Protein AF-A0A502IS71-F1 (afdb_monomer)

Structure (mmCIF, N/CA/C/O backbone):
data_AF-A0A502IS71-F1
#
_entry.id   AF-A0A502IS71-F1
#
loop_
_atom_site.group_PDB
_atom_site.id
_atom_site.type_symbol
_atom_site.label_atom_id
_atom_site.label_alt_id
_atom_site.label_comp_id
_atom_site.label_asym_id
_atom_site.label_entity_id
_atom_site.label_seq_id
_atom_site.pdbx_PDB_ins_code
_atom_site.Cartn_x
_atom_site.Cartn_y
_atom_site.Cartn_z
_atom_site.occupancy
_atom_site.B_iso_or_equiv
_atom_site.auth_seq_id
_atom_site.auth_comp_id
_atom_site.auth_asym_id
_atom_site.auth_atom_id
_atom_site.pdbx_PDB_model_num
ATOM 1 N N . MET A 1 1 ? -0.345 10.091 -12.838 1.00 61.00 1 MET A N 1
ATOM 2 C CA . MET A 1 1 ? 0.083 8.797 -13.411 1.00 61.00 1 MET A CA 1
ATOM 3 C C . MET A 1 1 ? 0.433 8.935 -14.898 1.00 61.00 1 MET A C 1
ATOM 5 O O . MET A 1 1 ? -0.329 8.509 -15.755 1.00 61.00 1 MET A O 1
ATOM 9 N N . SER A 1 2 ? 1.569 9.551 -15.230 1.00 75.94 2 SER A N 1
ATOM 10 C CA . SER A 1 2 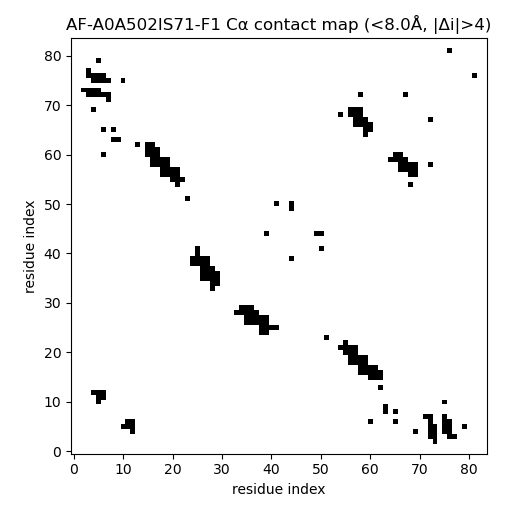? 2.091 9.625 -16.613 1.00 75.94 2 SER A CA 1
ATOM 11 C C . SER A 1 2 ? 3.566 9.213 -16.700 1.00 75.94 2 SER A C 1
ATOM 13 O O . SER A 1 2 ? 4.217 9.428 -17.719 1.00 75.94 2 SER A O 1
ATOM 15 N N . SER A 1 3 ? 4.105 8.651 -15.616 1.00 88.31 3 SER A N 1
ATOM 16 C CA . SER A 1 3 ? 5.524 8.339 -15.468 1.00 88.31 3 SER A CA 1
ATOM 17 C C . SER A 1 3 ? 5.799 6.865 -15.787 1.00 88.31 3 SER A C 1
ATOM 19 O O . SER A 1 3 ? 4.987 6.011 -15.429 1.00 88.31 3 SER A O 1
ATOM 21 N N . PRO A 1 4 ? 6.941 6.528 -16.415 1.00 93.44 4 PRO A N 1
ATOM 22 C CA . PRO A 1 4 ? 7.362 5.141 -16.589 1.00 93.44 4 PRO A CA 1
ATOM 23 C C . PRO A 1 4 ? 7.596 4.443 -15.245 1.00 93.44 4 PRO A C 1
ATOM 25 O O . PRO A 1 4 ? 8.082 5.061 -14.298 1.00 93.44 4 PRO A O 1
ATOM 28 N N . TYR A 1 5 ? 7.326 3.139 -15.186 1.00 95.88 5 TYR A N 1
ATOM 29 C CA . TYR A 1 5 ? 7.576 2.312 -14.003 1.00 95.88 5 TYR A CA 1
ATOM 30 C C . TYR A 1 5 ? 8.665 1.279 -14.252 1.00 95.88 5 TYR A C 1
ATOM 32 O O . TYR A 1 5 ? 8.767 0.698 -15.326 1.00 95.88 5 TYR A O 1
ATOM 40 N N . CYS A 1 6 ? 9.450 0.992 -13.223 1.00 96.69 6 CYS A N 1
ATOM 41 C CA . CYS A 1 6 ? 10.357 -0.142 -13.189 1.00 96.69 6 CYS A CA 1
ATOM 42 C C . CYS A 1 6 ? 10.268 -0.768 -11.804 1.00 96.69 6 CYS A C 1
ATOM 44 O O . CYS A 1 6 ? 10.287 -0.058 -10.802 1.00 96.69 6 CYS A O 1
ATOM 46 N N . CYS A 1 7 ? 10.133 -2.090 -11.726 1.00 97.31 7 CYS A N 1
ATOM 47 C CA . CYS A 1 7 ? 10.008 -2.740 -10.427 1.00 97.31 7 CYS A CA 1
ATOM 48 C C . CYS A 1 7 ? 11.299 -2.573 -9.606 1.00 97.31 7 CYS A C 1
ATOM 50 O O . CYS A 1 7 ? 12.360 -2.969 -10.092 1.00 97.31 7 CYS A O 1
ATOM 52 N N . PRO A 1 8 ? 11.237 -2.084 -8.353 1.00 96.81 8 PRO A N 1
ATOM 53 C CA . PRO A 1 8 ? 12.431 -1.920 -7.523 1.00 96.81 8 PRO A CA 1
ATOM 54 C C . PRO A 1 8 ? 13.081 -3.251 -7.112 1.00 96.81 8 PRO A C 1
ATOM 56 O O . PRO A 1 8 ? 14.260 -3.269 -6.767 1.00 96.81 8 PRO A O 1
ATOM 59 N N . VAL A 1 9 ? 12.336 -4.361 -7.178 1.00 96.50 9 VAL A N 1
ATOM 60 C CA . VAL A 1 9 ? 12.799 -5.698 -6.775 1.00 96.50 9 VAL A CA 1
ATOM 61 C C . VAL A 1 9 ? 13.358 -6.481 -7.961 1.00 96.50 9 VAL A C 1
ATOM 63 O O . VAL A 1 9 ? 14.549 -6.769 -7.998 1.00 96.50 9 VAL A O 1
ATOM 66 N N . CYS A 1 10 ? 12.532 -6.803 -8.964 1.00 96.00 10 CYS A N 1
ATOM 67 C CA . CYS A 1 10 ? 12.997 -7.590 -10.113 1.00 96.00 10 CYS A CA 1
ATOM 68 C C . CYS A 1 10 ? 13.704 -6.754 -11.194 1.00 96.00 10 CYS A C 1
ATOM 70 O O . CYS A 1 10 ? 14.216 -7.324 -12.154 1.00 96.00 10 CYS A O 1
ATOM 72 N N . ARG A 1 11 ? 13.724 -5.417 -11.058 1.00 92.81 11 ARG A N 1
ATOM 73 C CA . ARG A 1 11 ? 14.332 -4.460 -12.006 1.00 92.81 11 ARG A CA 1
ATOM 74 C C . ARG A 1 11 ? 13.834 -4.604 -13.444 1.00 92.81 11 ARG A C 1
ATOM 76 O O . ARG A 1 11 ? 14.565 -4.341 -14.394 1.00 92.81 11 ARG A O 1
ATOM 83 N N . THR A 1 12 ? 12.583 -5.032 -13.614 1.00 87.88 12 THR A N 1
ATOM 84 C CA . THR A 1 12 ? 11.964 -5.168 -14.936 1.00 87.88 12 THR A CA 1
ATOM 85 C C . THR A 1 12 ? 10.837 -4.163 -15.147 1.00 87.88 12 THR A C 1
ATOM 87 O O . THR A 1 12 ? 10.099 -3.814 -14.222 1.00 87.88 12 THR A O 1
ATOM 90 N N . ASN A 1 13 ? 10.686 -3.744 -16.403 1.00 80.81 13 ASN A N 1
ATOM 91 C CA . ASN A 1 13 ? 9.534 -3.022 -16.928 1.00 80.81 13 ASN A CA 1
ATOM 92 C C . ASN A 1 13 ? 8.943 -3.838 -18.087 1.00 80.81 13 ASN A C 1
ATOM 94 O O . ASN A 1 13 ? 8.983 -3.441 -19.247 1.00 80.81 13 ASN A O 1
ATOM 98 N N . ARG A 1 14 ? 8.428 -5.037 -17.787 1.00 88.50 14 ARG A N 1
ATOM 99 C CA . ARG A 1 14 ? 7.744 -5.887 -18.782 1.00 88.50 14 ARG A CA 1
ATOM 100 C C . ARG A 1 14 ? 6.323 -5.400 -19.099 1.00 88.50 14 ARG A C 1
ATOM 102 O O . ARG A 1 14 ? 5.481 -6.207 -19.477 1.00 88.50 14 ARG A O 1
ATOM 109 N N . MET A 1 15 ? 6.050 -4.108 -18.893 1.00 91.06 15 MET A N 1
ATOM 110 C CA . MET A 1 15 ? 4.764 -3.452 -19.162 1.00 91.06 15 MET A CA 1
ATOM 111 C C . MET A 1 15 ? 3.562 -4.090 -18.440 1.00 91.06 15 MET A C 1
ATOM 113 O O . MET A 1 15 ? 2.424 -3.951 -18.875 1.00 91.06 15 MET A O 1
ATOM 117 N N . ARG A 1 16 ? 3.800 -4.811 -17.336 1.00 94.94 16 ARG A N 1
ATOM 118 C CA . ARG A 1 16 ? 2.765 -5.480 -16.537 1.00 94.94 16 ARG A CA 1
ATOM 119 C C . ARG A 1 16 ? 2.776 -4.919 -15.127 1.00 94.94 16 ARG A C 1
ATOM 121 O O . ARG A 1 16 ? 3.679 -5.233 -14.349 1.00 94.94 16 ARG A O 1
ATOM 128 N N . PHE A 1 17 ? 1.768 -4.118 -14.810 1.00 96.94 17 PHE A N 1
ATOM 129 C CA . PHE A 1 17 ? 1.571 -3.529 -13.492 1.00 96.94 17 PHE A CA 1
ATOM 130 C C . PHE A 1 17 ? 0.080 -3.481 -13.165 1.00 96.94 17 PHE A C 1
ATOM 132 O O . PHE A 1 17 ? -0.736 -3.273 -14.062 1.00 96.94 17 PHE A O 1
ATOM 139 N N . THR A 1 18 ? -0.257 -3.643 -11.889 1.00 97.50 18 THR A N 1
ATOM 140 C CA . THR A 1 18 ? -1.610 -3.411 -11.369 1.00 97.50 18 THR A CA 1
ATOM 141 C C . THR A 1 18 ? -1.586 -2.149 -10.523 1.00 97.50 18 THR A C 1
ATOM 143 O O . THR A 1 18 ? -0.694 -1.982 -9.693 1.00 97.50 18 THR A O 1
ATOM 146 N N . ILE A 1 19 ? -2.564 -1.270 -10.721 1.00 96.75 19 ILE A N 1
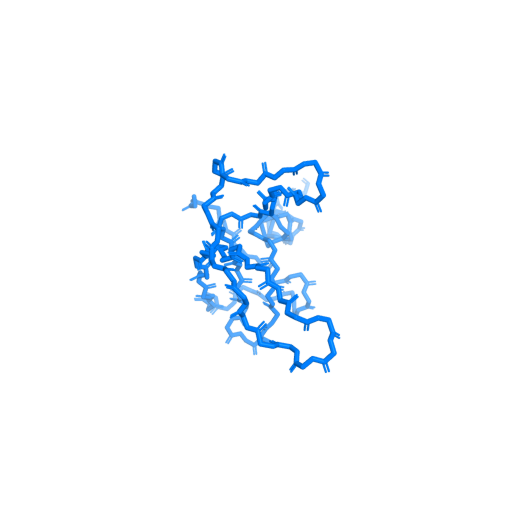ATOM 147 C CA . ILE A 1 19 ? -2.780 -0.102 -9.866 1.00 96.75 19 ILE A CA 1
ATOM 148 C C . ILE A 1 19 ? -3.821 -0.493 -8.821 1.00 96.75 19 ILE A C 1
ATOM 150 O O . ILE A 1 19 ? -4.931 -0.889 -9.174 1.00 96.75 19 ILE A O 1
ATOM 154 N N . ILE A 1 20 ? -3.464 -0.381 -7.548 1.00 97.38 20 ILE A N 1
ATOM 155 C CA . ILE A 1 20 ? -4.321 -0.719 -6.415 1.00 97.38 20 ILE A CA 1
ATOM 156 C C . ILE A 1 20 ? -4.809 0.587 -5.803 1.00 97.38 20 ILE A C 1
ATOM 158 O O . ILE A 1 20 ? -4.008 1.348 -5.270 1.00 97.38 20 ILE A O 1
ATOM 162 N N . ARG A 1 21 ? -6.117 0.842 -5.879 1.00 96.12 21 ARG A N 1
ATOM 163 C CA . ARG A 1 21 ? -6.766 1.943 -5.156 1.00 96.12 21 ARG A CA 1
ATOM 164 C C . ARG A 1 21 ? -6.976 1.524 -3.712 1.00 96.12 21 ARG A C 1
ATOM 166 O O . ARG A 1 21 ? -7.598 0.491 -3.472 1.00 96.12 21 ARG A O 1
ATOM 173 N N . GLN A 1 22 ? -6.467 2.310 -2.776 1.00 94.38 22 GLN A N 1
ATOM 174 C CA . GLN A 1 22 ? -6.661 2.058 -1.356 1.00 94.38 22 GLN A CA 1
ATOM 175 C C . GLN A 1 22 ? -7.923 2.771 -0.869 1.00 94.38 22 GLN A C 1
ATOM 177 O O . GLN A 1 22 ? -8.151 3.936 -1.179 1.00 94.38 22 GLN A O 1
ATOM 182 N N . GLN A 1 23 ? -8.743 2.059 -0.098 1.00 95.38 23 GLN A N 1
ATOM 183 C CA . GLN A 1 23 ? -9.883 2.625 0.618 1.00 95.38 23 GLN A CA 1
ATOM 184 C C . GLN A 1 23 ? -9.723 2.265 2.099 1.00 95.38 23 GLN A C 1
ATOM 186 O O . GLN A 1 23 ? -10.094 1.158 2.494 1.00 95.38 23 GLN A O 1
ATOM 191 N N . PRO A 1 24 ? -9.110 3.147 2.911 1.00 94.62 24 PRO A N 1
ATOM 192 C CA . PRO A 1 24 ? -8.942 2.905 4.338 1.00 94.62 24 PRO A CA 1
ATOM 193 C C . PRO A 1 24 ? -10.296 2.708 5.023 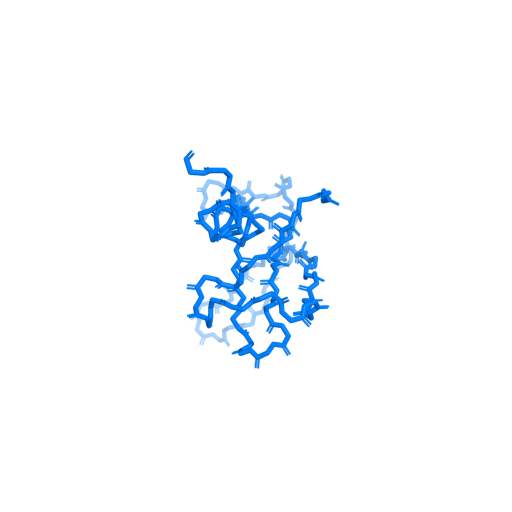1.00 94.62 24 PRO A C 1
ATOM 195 O O . PRO A 1 24 ? -11.232 3.471 4.787 1.00 94.62 24 PRO A O 1
ATOM 198 N N . GLN A 1 25 ? -10.381 1.700 5.887 1.00 95.94 25 GLN A N 1
ATOM 199 C CA . GLN A 1 25 ? -11.519 1.488 6.775 1.00 95.94 25 GLN A CA 1
ATOM 200 C C . GLN A 1 25 ? -11.060 1.718 8.210 1.00 95.94 25 GLN A C 1
ATOM 202 O O . GLN A 1 25 ? -10.117 1.075 8.673 1.00 95.94 25 GLN A O 1
ATOM 207 N N . TYR A 1 26 ? -11.713 2.646 8.900 1.00 97.06 26 TYR A N 1
ATOM 208 C CA . TYR A 1 26 ? -11.431 2.935 10.298 1.00 97.06 26 TYR A CA 1
ATOM 209 C C . TYR 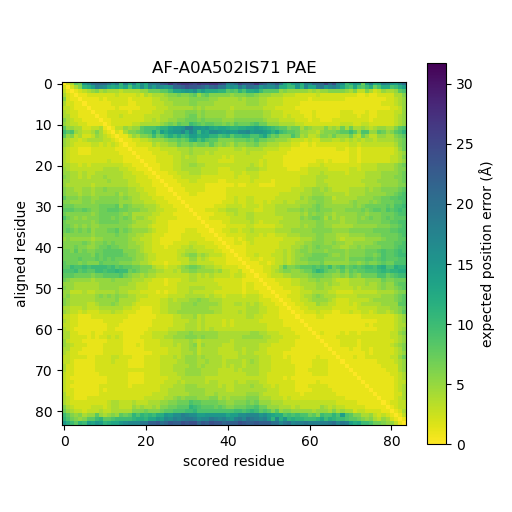A 1 26 ? -12.409 2.143 11.156 1.00 97.06 26 TYR A C 1
ATOM 211 O O . TYR A 1 26 ? -13.620 2.251 10.988 1.00 97.06 26 TYR A O 1
ATOM 219 N N . VAL A 1 27 ? -11.884 1.325 12.061 1.00 96.62 27 VAL A N 1
ATOM 220 C CA . VAL A 1 27 ? -12.694 0.461 12.922 1.00 96.62 27 VAL A CA 1
ATOM 221 C C . VAL A 1 27 ? -12.188 0.511 14.353 1.00 96.62 27 VAL A C 1
ATOM 223 O O . VAL A 1 27 ? -10.993 0.690 14.599 1.00 96.62 27 VAL A O 1
ATOM 226 N N . ARG A 1 28 ? -13.098 0.310 15.302 1.00 95.94 28 ARG A N 1
ATOM 227 C CA . ARG A 1 28 ? -12.784 0.042 16.703 1.00 95.94 28 ARG A CA 1
ATOM 228 C C . ARG A 1 28 ? -13.089 -1.420 16.991 1.00 95.94 28 ARG A C 1
ATOM 230 O O . ARG A 1 28 ? -14.214 -1.871 16.791 1.00 95.94 28 ARG A O 1
ATOM 237 N N . LEU A 1 29 ? -12.084 -2.159 17.451 1.00 96.88 29 LEU A N 1
ATOM 238 C CA . LEU A 1 29 ? -12.192 -3.595 17.707 1.00 96.88 29 LEU A CA 1
ATOM 239 C C . LEU A 1 29 ? -12.213 -3.895 19.206 1.00 96.88 29 LEU A C 1
ATOM 241 O O . LEU A 1 29 ? -11.576 -3.201 20.003 1.00 96.88 29 LEU A O 1
ATOM 245 N N . HIS A 1 30 ? -12.904 -4.966 19.586 1.00 97.62 30 HIS A N 1
ATOM 246 C CA . HIS A 1 30 ? -12.865 -5.493 20.942 1.00 97.62 30 HIS A CA 1
ATOM 247 C C . HIS A 1 30 ? -11.515 -6.188 21.206 1.00 97.62 30 HIS A C 1
ATOM 249 O O . HIS A 1 30 ? -11.149 -7.103 20.464 1.00 97.62 30 HIS A O 1
ATOM 255 N N . PRO A 1 31 ? -10.761 -5.814 22.258 1.00 96.00 31 PRO A N 1
ATOM 256 C CA . PRO A 1 31 ? -9.361 -6.221 22.392 1.00 96.00 31 PRO A CA 1
ATOM 257 C C . PRO A 1 31 ? -9.151 -7.715 22.674 1.00 96.00 31 PRO A C 1
ATOM 259 O O . PRO A 1 31 ? -8.071 -8.228 22.396 1.00 96.00 31 PRO A O 1
ATOM 262 N N . GLN A 1 32 ? -10.147 -8.427 23.215 1.00 97.81 32 GLN A N 1
ATOM 263 C CA . GLN A 1 32 ? -10.031 -9.867 23.491 1.00 97.81 32 GLN A CA 1
ATOM 264 C C . GLN A 1 32 ? -10.628 -10.759 22.397 1.00 97.81 32 GLN A C 1
ATOM 266 O O . GLN A 1 32 ? -10.204 -11.902 22.263 1.00 97.81 32 GLN A O 1
ATOM 271 N N . THR A 1 33 ? -11.614 -10.273 21.638 1.00 97.75 33 THR A N 1
ATOM 272 C CA . THR A 1 33 ? -12.358 -11.099 20.662 1.00 97.75 33 THR A CA 1
ATOM 273 C C . THR A 1 33 ? -12.046 -10.726 19.216 1.00 97.75 33 THR A C 1
ATOM 275 O O . THR A 1 33 ? -12.224 -11.553 18.329 1.00 97.75 33 THR A O 1
ATOM 278 N N . GLY A 1 34 ? -11.564 -9.504 18.969 1.00 96.81 34 GLY A N 1
ATOM 279 C CA . GLY A 1 34 ? -11.323 -8.974 17.628 1.00 96.81 34 GLY A CA 1
ATOM 280 C C . GLY A 1 34 ? -12.589 -8.538 16.887 1.00 96.81 34 GLY A C 1
ATOM 281 O O . GLY A 1 34 ? -12.497 -8.154 15.727 1.00 96.81 34 GLY A O 1
ATOM 282 N N . GLU A 1 35 ? -13.759 -8.583 17.527 1.00 98.12 35 GLU A N 1
ATOM 283 C CA . GLU A 1 35 ? -15.022 -8.161 16.914 1.00 98.12 35 GLU A CA 1
ATOM 284 C C . GLU A 1 35 ? -15.045 -6.649 16.668 1.00 98.12 35 GLU A C 1
ATOM 286 O O . GLU A 1 35 ? -14.603 -5.868 17.516 1.00 98.12 35 GLU A O 1
ATOM 291 N N . THR A 1 36 ? -15.594 -6.231 15.527 1.00 97.19 36 THR A N 1
ATOM 292 C CA . THR A 1 36 ? -15.836 -4.814 15.238 1.00 97.19 36 THR A CA 1
ATOM 293 C C . THR A 1 36 ? -16.935 -4.288 16.147 1.00 97.19 36 THR A C 1
ATOM 295 O O . THR A 1 36 ? -18.093 -4.677 16.025 1.00 97.19 36 THR A O 1
ATOM 298 N N . ILE A 1 37 ? -16.562 -3.391 17.057 1.00 96.94 37 ILE A N 1
ATOM 299 C CA . ILE A 1 37 ? -17.495 -2.673 17.928 1.00 96.94 37 ILE A CA 1
ATOM 300 C C . ILE A 1 37 ? -18.143 -1.527 17.149 1.00 96.94 37 ILE A C 1
ATOM 302 O O . ILE A 1 37 ? -19.317 -1.230 17.349 1.00 96.94 37 ILE A O 1
ATOM 306 N N . GLU A 1 38 ? -17.369 -0.864 16.288 1.00 96.31 38 GLU A N 1
ATOM 307 C CA . GLU A 1 38 ? -17.782 0.368 15.621 1.00 96.31 38 GLU A CA 1
ATOM 308 C C . GLU A 1 38 ? -16.966 0.604 14.345 1.00 96.31 38 GLU A C 1
ATOM 310 O O . GLU A 1 38 ? -15.748 0.408 14.337 1.00 96.31 38 GLU A O 1
ATOM 315 N N . GLU A 1 39 ? -17.636 1.039 13.279 1.00 96.38 39 GLU A N 1
ATOM 316 C CA . GLU A 1 39 ? -17.001 1.613 12.091 1.00 96.38 39 GLU A CA 1
ATOM 317 C C . GLU A 1 39 ? -16.985 3.133 12.237 1.00 96.38 39 GLU A C 1
ATOM 319 O O . GLU A 1 39 ? -17.980 3.728 12.645 1.00 96.38 39 GLU A O 1
ATOM 324 N N . LEU A 1 40 ? -15.854 3.750 11.916 1.00 96.19 40 LEU A N 1
ATOM 325 C CA . LEU A 1 40 ? -15.624 5.177 12.097 1.00 96.19 40 LEU A CA 1
ATOM 326 C C . LEU A 1 40 ? -15.429 5.854 10.741 1.00 96.19 40 LEU A C 1
ATOM 328 O O . LEU A 1 40 ? -14.834 5.308 9.807 1.00 96.19 40 LEU A O 1
ATOM 332 N N . THR A 1 41 ? -15.864 7.100 10.655 1.00 95.19 41 THR A N 1
ATOM 333 C CA . THR A 1 41 ? -15.485 8.020 9.586 1.00 95.19 41 THR A CA 1
ATOM 334 C C . THR A 1 41 ? -14.227 8.795 9.966 1.00 95.19 41 THR A C 1
ATOM 336 O O . THR A 1 41 ? -13.853 8.903 11.133 1.00 95.19 41 THR A O 1
ATOM 339 N N . GLN A 1 42 ? -13.575 9.410 8.978 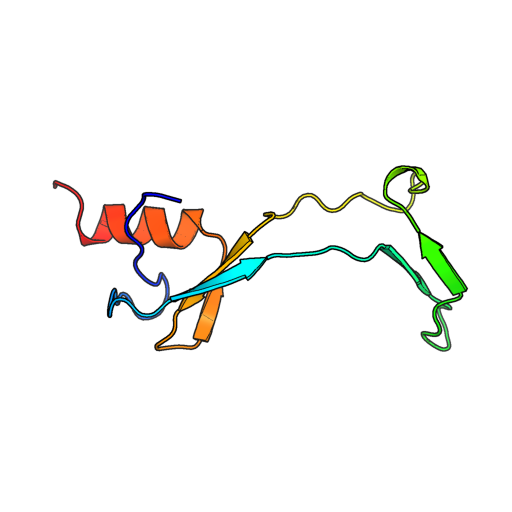1.00 92.06 42 GLN A N 1
ATOM 340 C CA . GLN A 1 42 ? -12.386 10.228 9.229 1.00 92.06 42 GLN A CA 1
ATOM 341 C C . GLN A 1 42 ? -12.662 11.424 10.165 1.00 92.06 42 GLN A C 1
ATOM 343 O O . GLN A 1 42 ? -11.755 11.884 10.854 1.00 92.06 42 GLN A O 1
ATOM 348 N N . THR A 1 43 ? -13.899 11.928 10.201 1.00 93.38 43 THR A N 1
ATOM 349 C CA . THR A 1 43 ? -14.321 13.031 11.081 1.00 93.38 43 THR A CA 1
ATOM 350 C C . THR A 1 43 ? -14.594 12.603 12.521 1.00 93.38 43 THR A C 1
ATOM 352 O O . THR A 1 43 ? -14.648 13.456 13.399 1.00 93.38 43 THR A O 1
ATOM 355 N N . GLU A 1 44 ? -14.758 11.303 12.764 1.00 95.75 44 GLU A N 1
ATOM 356 C CA . GLU A 1 44 ? -15.012 10.725 14.091 1.00 95.75 44 GLU A CA 1
ATOM 357 C C . GLU A 1 44 ? -13.724 10.237 14.770 1.00 95.75 44 GLU A C 1
ATOM 359 O O . GLU A 1 44 ? -13.761 9.749 15.897 1.00 95.75 44 GLU A O 1
ATOM 364 N N . LEU A 1 45 ? -12.573 10.373 14.101 1.00 94.88 45 LEU A N 1
ATOM 365 C CA . LEU A 1 45 ? -11.282 9.992 14.662 1.00 94.88 45 LEU A CA 1
ATOM 366 C C . LEU A 1 45 ? -10.895 10.931 15.809 1.00 94.88 45 LEU A C 1
ATOM 368 O O . LEU A 1 45 ? -10.852 12.153 15.649 1.00 94.88 45 LEU A O 1
ATOM 372 N N . ASP A 1 46 ? -10.576 10.345 16.960 1.00 91.81 46 ASP A N 1
ATOM 373 C CA . ASP A 1 46 ? -10.131 11.062 18.152 1.00 91.81 46 ASP A CA 1
ATOM 374 C C . ASP A 1 46 ? -8.596 11.033 18.312 1.00 91.81 46 ASP A C 1
ATOM 376 O O . ASP A 1 46 ? -7.849 10.569 17.449 1.00 91.81 46 ASP A O 1
ATOM 380 N N . ALA A 1 47 ? -8.095 11.539 19.443 1.00 91.62 47 ALA A N 1
ATOM 381 C CA . ALA A 1 47 ? -6.659 11.615 19.721 1.00 91.62 47 ALA A CA 1
ATOM 382 C C . ALA A 1 47 ? -5.946 10.246 19.748 1.00 91.62 47 ALA A C 1
ATOM 384 O O . ALA A 1 47 ? -4.725 10.194 19.575 1.00 91.62 47 ALA A O 1
ATOM 385 N N . PHE A 1 48 ? -6.679 9.150 19.953 1.00 92.56 48 PHE A N 1
ATOM 386 C CA . PHE A 1 48 ? -6.140 7.793 19.980 1.00 92.56 48 PHE A CA 1
ATOM 387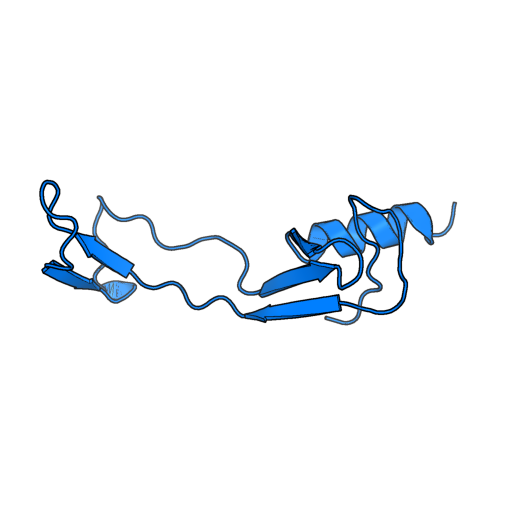 C C . PHE A 1 48 ? -6.169 7.116 18.606 1.00 92.56 48 PHE A C 1
ATOM 389 O O . PHE A 1 48 ? -5.624 6.022 18.462 1.00 92.56 48 PHE A O 1
ATOM 396 N N . HIS A 1 49 ? -6.741 7.763 17.586 1.00 94.75 49 HIS A N 1
ATOM 397 C CA . HIS A 1 49 ? -6.858 7.213 16.243 1.00 94.75 49 HIS A CA 1
ATOM 398 C C . HIS A 1 49 ? -6.241 8.155 15.204 1.00 94.75 49 HIS A C 1
ATOM 400 O O . HIS A 1 49 ? -6.834 9.138 14.769 1.00 94.75 49 HIS A O 1
ATOM 406 N N . GLN A 1 50 ? -5.024 7.840 14.755 1.00 95.06 50 GLN A N 1
ATOM 407 C CA . GLN A 1 50 ? -4.385 8.617 13.693 1.00 95.06 50 GLN A CA 1
ATOM 408 C C . GLN A 1 50 ? -5.069 8.360 12.338 1.00 95.06 50 GLN A C 1
ATOM 410 O O . GLN A 1 50 ? -5.232 7.198 11.963 1.00 95.06 50 GLN A O 1
ATOM 415 N N . PRO A 1 51 ? -5.410 9.408 11.565 1.00 95.12 51 PRO A N 1
ATOM 416 C CA . PRO A 1 51 ? -5.939 9.228 10.217 1.00 95.12 51 PRO A CA 1
ATOM 417 C C . PRO A 1 51 ? -4.909 8.544 9.316 1.00 95.12 51 PRO A C 1
ATOM 419 O O . PRO A 1 51 ? -3.697 8.705 9.503 1.00 95.12 51 PRO A O 1
ATOM 422 N N . TYR A 1 52 ? -5.386 7.822 8.302 1.00 95.00 52 TYR A N 1
ATOM 423 C CA . TYR A 1 52 ? -4.515 7.231 7.294 1.00 95.00 52 TYR A CA 1
ATOM 424 C C . TYR A 1 52 ? -3.772 8.337 6.534 1.00 95.00 52 TYR A C 1
ATOM 426 O O . TYR A 1 52 ? -4.379 9.294 6.057 1.00 95.00 52 TYR A O 1
ATOM 434 N N . LYS A 1 53 ? -2.445 8.208 6.445 1.00 93.75 53 LYS A N 1
ATOM 435 C CA . LYS A 1 53 ? -1.546 9.146 5.744 1.00 93.75 53 LYS A CA 1
ATOM 436 C C . LYS A 1 53 ? -0.716 8.461 4.652 1.00 93.75 53 LYS A C 1
ATOM 438 O O . LYS A 1 53 ? 0.275 9.028 4.204 1.00 93.75 53 LYS A O 1
ATOM 443 N N . GLY A 1 54 ? -1.055 7.219 4.305 1.00 92.00 54 GLY A N 1
ATOM 444 C CA . GLY A 1 54 ? -0.390 6.503 3.219 1.00 92.00 54 GLY A CA 1
ATOM 445 C C . GLY A 1 54 ? -0.901 6.949 1.850 1.00 92.00 54 GLY A C 1
ATOM 446 O O . GLY A 1 54 ? -1.804 7.778 1.754 1.00 92.00 54 GLY A O 1
ATOM 447 N N . ASP A 1 55 ? -0.317 6.387 0.797 1.00 94.19 55 ASP A N 1
ATOM 448 C CA . ASP A 1 55 ? -0.674 6.733 -0.578 1.00 94.19 55 ASP A CA 1
ATOM 449 C C . ASP A 1 55 ? -2.104 6.296 -0.928 1.00 94.19 55 ASP A C 1
ATOM 451 O O . ASP A 1 55 ? -2.541 5.209 -0.563 1.00 94.19 55 ASP A O 1
ATOM 455 N N . ASP A 1 56 ? -2.820 7.071 -1.740 1.00 93.81 56 ASP A N 1
ATOM 456 C CA . ASP A 1 56 ? -4.135 6.655 -2.259 1.00 93.81 56 ASP A CA 1
ATOM 457 C C . ASP A 1 56 ? -4.035 5.453 -3.216 1.00 93.81 56 ASP A C 1
ATOM 459 O O . ASP A 1 56 ? -5.003 4.720 -3.449 1.00 93.81 56 ASP A O 1
ATOM 463 N N . TYR A 1 57 ? -2.845 5.249 -3.788 1.00 94.62 57 TYR A N 1
ATOM 464 C CA . TYR A 1 57 ? -2.572 4.220 -4.777 1.00 94.62 57 TYR A CA 1
ATOM 465 C C . TYR A 1 57 ? -1.273 3.486 -4.461 1.00 94.62 57 TYR A C 1
ATOM 467 O O . TYR A 1 57 ? -0.246 4.101 -4.182 1.00 94.62 57 TYR A O 1
ATOM 475 N N . LEU A 1 58 ? -1.298 2.166 -4.617 1.00 96.88 58 LEU A N 1
ATOM 476 C CA . LEU A 1 58 ? -0.096 1.339 -4.682 1.00 96.88 58 LEU A CA 1
ATOM 477 C C . LEU A 1 58 ? 0.052 0.751 -6.077 1.00 96.88 58 LEU A C 1
ATOM 479 O O . LEU A 1 58 ? -0.921 0.588 -6.817 1.00 96.88 58 LEU A O 1
ATOM 483 N N . ILE A 1 59 ? 1.279 0.387 -6.422 1.00 97.44 59 ILE A N 1
ATOM 484 C CA . ILE A 1 59 ? 1.595 -0.292 -7.672 1.00 97.44 59 ILE A CA 1
ATOM 485 C C . ILE A 1 59 ? 2.072 -1.701 -7.351 1.00 97.44 59 ILE A C 1
ATOM 487 O O . ILE A 1 59 ? 2.989 -1.896 -6.557 1.00 97.44 59 ILE A O 1
ATOM 491 N N . GLN A 1 60 ? 1.477 -2.689 -8.013 1.00 98.06 60 GLN A N 1
ATOM 492 C CA . GLN A 1 60 ? 1.967 -4.058 -8.014 1.00 98.06 60 GLN A CA 1
ATOM 493 C C . GLN A 1 60 ? 2.733 -4.348 -9.300 1.00 98.06 60 GLN A C 1
ATOM 495 O O . GLN A 1 60 ? 2.235 -4.123 -10.404 1.00 98.06 60 GLN A O 1
ATOM 500 N N . CYS A 1 61 ? 3.918 -4.939 -9.181 1.00 97.94 61 CYS A N 1
ATOM 501 C CA . CYS A 1 61 ? 4.599 -5.540 -10.316 1.00 97.94 61 CYS A CA 1
ATOM 502 C C . CYS A 1 61 ? 3.865 -6.811 -10.761 1.00 97.94 61 CYS A C 1
ATOM 504 O O . CYS A 1 61 ? 3.815 -7.792 -10.022 1.00 97.94 61 CYS A O 1
ATOM 506 N N . GLY A 1 62 ? 3.392 -6.847 -12.007 1.00 96.69 62 GLY A N 1
ATOM 507 C CA . GLY A 1 62 ? 2.714 -8.015 -12.578 1.00 96.69 62 GLY A CA 1
ATOM 508 C C . GLY A 1 62 ? 3.636 -9.192 -12.924 1.00 96.69 62 GLY A C 1
ATOM 509 O O . GLY A 1 62 ? 3.173 -10.159 -13.517 1.00 96.69 62 GLY A O 1
ATOM 510 N N . ILE A 1 63 ? 4.936 -9.107 -12.614 1.00 97.19 63 ILE A N 1
ATOM 511 C CA . ILE A 1 63 ? 5.914 -10.185 -12.839 1.00 97.19 63 ILE A CA 1
ATOM 512 C C . ILE A 1 63 ? 6.286 -10.889 -11.535 1.00 97.19 63 ILE A C 1
ATOM 514 O O . ILE A 1 63 ? 6.224 -12.110 -11.471 1.00 97.19 63 ILE A O 1
ATOM 518 N N . CYS A 1 64 ? 6.696 -10.135 -10.511 1.00 97.06 64 CYS A N 1
ATOM 519 C CA . CYS A 1 64 ? 7.160 -10.700 -9.239 1.00 97.06 64 CYS A CA 1
ATOM 520 C C . CYS A 1 64 ? 6.206 -10.450 -8.066 1.00 97.06 64 CYS A C 1
ATOM 522 O O . CYS A 1 64 ? 6.507 -10.850 -6.948 1.00 97.06 64 CYS A O 1
ATOM 524 N N . GLY A 1 65 ? 5.083 -9.764 -8.291 1.00 97.31 65 GLY A N 1
ATOM 525 C CA . GLY A 1 65 ? 4.051 -9.541 -7.281 1.00 97.31 65 GLY A CA 1
ATOM 526 C C . GLY A 1 65 ? 4.362 -8.460 -6.244 1.00 97.31 65 GLY A C 1
ATOM 527 O O . GLY A 1 65 ? 3.494 -8.180 -5.426 1.00 97.31 65 GLY A O 1
ATOM 528 N N . THR A 1 66 ? 5.543 -7.829 -6.275 1.00 97.88 66 THR A N 1
ATOM 529 C CA . THR A 1 66 ? 5.913 -6.741 -5.348 1.00 97.88 66 THR A CA 1
ATOM 530 C C . THR A 1 66 ? 4.900 -5.604 -5.402 1.00 97.88 66 THR A C 1
ATOM 532 O O . THR A 1 66 ? 4.674 -5.069 -6.486 1.00 97.88 66 THR A O 1
ATOM 535 N N . ILE A 1 67 ? 4.360 -5.214 -4.246 1.00 97.81 67 ILE A N 1
ATOM 536 C CA . ILE A 1 67 ? 3.466 -4.063 -4.067 1.00 97.81 67 ILE A CA 1
ATOM 537 C C . ILE A 1 67 ? 4.224 -2.978 -3.306 1.00 97.81 67 ILE A C 1
ATOM 539 O O . ILE A 1 67 ? 4.736 -3.253 -2.226 1.00 97.81 67 ILE A O 1
ATOM 543 N N . GLU A 1 68 ? 4.307 -1.777 -3.868 1.00 97.12 68 GLU A N 1
ATOM 544 C CA . GLU A 1 68 ? 5.026 -0.627 -3.299 1.00 97.12 68 GLU A CA 1
ATOM 545 C C . GLU A 1 68 ? 4.389 0.697 -3.763 1.00 97.12 68 GLU A C 1
ATOM 547 O O . GLU A 1 68 ? 3.519 0.697 -4.642 1.00 97.12 68 GLU A O 1
ATOM 552 N N . SER A 1 69 ? 4.833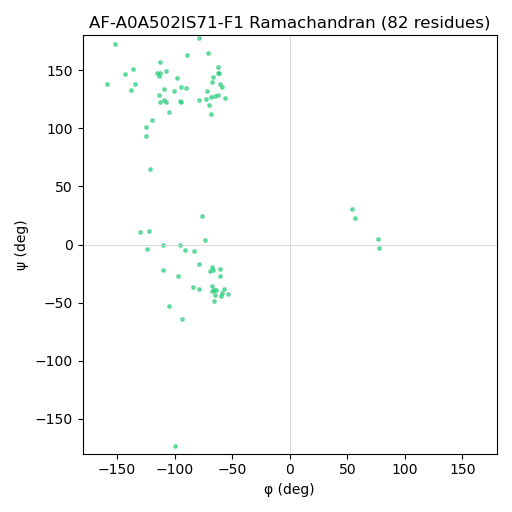 1.829 -3.203 1.00 96.31 69 SER A N 1
ATOM 553 C CA . SER A 1 69 ? 4.379 3.158 -3.639 1.00 96.31 69 SER A CA 1
ATOM 554 C C . SER A 1 69 ? 4.730 3.447 -5.104 1.00 96.31 69 SER A C 1
ATOM 556 O O . SER A 1 69 ? 5.779 3.024 -5.605 1.00 96.31 69 SER A O 1
ATOM 558 N N . GLU A 1 70 ? 3.880 4.215 -5.799 1.00 95.94 70 GLU A N 1
ATOM 559 C CA . GLU A 1 70 ? 4.123 4.625 -7.194 1.00 95.94 70 GLU A CA 1
ATOM 560 C C . GLU A 1 70 ? 5.493 5.302 -7.346 1.00 95.94 70 GLU A C 1
ATOM 562 O O . GLU A 1 70 ? 6.254 4.995 -8.268 1.00 95.94 70 GLU A O 1
ATOM 567 N N . GLU A 1 71 ? 5.849 6.169 -6.395 1.00 95.56 71 GLU A N 1
ATOM 568 C CA . GLU A 1 71 ? 7.103 6.919 -6.412 1.00 95.56 71 GLU A CA 1
ATOM 569 C C . GLU A 1 71 ? 8.331 6.001 -6.482 1.00 95.56 71 GLU A C 1
ATOM 571 O O . GLU A 1 71 ? 9.284 6.291 -7.208 1.00 95.56 71 GLU A O 1
ATOM 576 N N . ARG A 1 72 ? 8.316 4.859 -5.784 1.00 96.56 72 ARG A N 1
ATOM 577 C CA . ARG A 1 72 ? 9.438 3.907 -5.796 1.00 96.56 72 ARG A CA 1
ATOM 578 C C . ARG A 1 72 ? 9.629 3.272 -7.169 1.00 96.56 72 ARG A C 1
ATOM 580 O O . ARG A 1 72 ? 10.769 3.133 -7.618 1.00 96.56 72 ARG A O 1
ATOM 587 N N . PHE A 1 73 ? 8.542 2.945 -7.866 1.00 97.00 73 PHE A N 1
ATOM 588 C CA . PHE A 1 73 ? 8.606 2.436 -9.238 1.00 97.00 73 PHE A CA 1
AT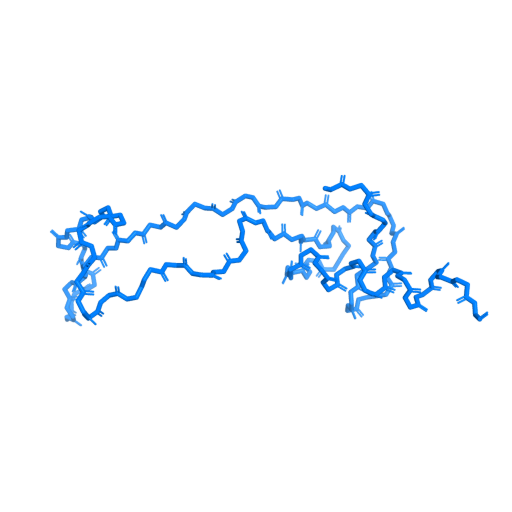OM 589 C C . PHE A 1 73 ? 9.095 3.498 -10.226 1.00 97.00 73 PHE A C 1
ATOM 591 O O . PHE A 1 73 ? 9.892 3.187 -11.115 1.00 97.00 73 PHE A O 1
ATOM 598 N N . VAL A 1 74 ? 8.650 4.747 -10.063 1.00 96.38 74 VAL A N 1
ATOM 599 C CA . VAL A 1 74 ? 9.077 5.877 -10.902 1.00 96.38 74 VAL A CA 1
ATOM 600 C C . VAL A 1 74 ? 10.559 6.182 -10.697 1.00 96.38 74 VAL A C 1
ATOM 602 O O . VAL A 1 74 ? 11.306 6.254 -11.672 1.00 96.38 74 VAL A O 1
ATOM 605 N N . LYS A 1 75 ? 11.021 6.288 -9.445 1.00 96.00 75 LYS A N 1
ATOM 606 C CA . LYS A 1 75 ? 12.439 6.507 -9.116 1.00 96.00 75 LYS A CA 1
ATOM 607 C C . LYS A 1 75 ? 13.326 5.395 -9.669 1.00 96.00 75 LYS A C 1
ATOM 609 O O . LYS A 1 75 ? 14.382 5.671 -10.235 1.00 96.00 75 LYS A O 1
ATOM 614 N N . MET A 1 76 ? 12.886 4.139 -9.574 1.00 96.44 76 MET A N 1
ATOM 615 C CA . MET A 1 76 ? 13.617 3.024 -10.175 1.00 96.44 76 MET A CA 1
ATOM 616 C C . MET A 1 76 ? 13.670 3.133 -11.706 1.00 96.44 76 MET A C 1
ATOM 618 O O . MET A 1 76 ? 14.711 2.854 -12.304 1.00 96.44 76 MET A O 1
ATOM 622 N N . ALA A 1 77 ? 12.587 3.559 -12.362 1.00 95.69 77 ALA A N 1
ATOM 623 C CA . ALA A 1 77 ? 12.579 3.773 -13.808 1.00 95.69 77 ALA A CA 1
ATOM 624 C C . ALA A 1 77 ? 13.524 4.902 -14.228 1.00 95.69 77 ALA A C 1
ATOM 626 O O . ALA A 1 77 ? 14.280 4.727 -15.178 1.00 95.69 77 ALA A O 1
ATOM 627 N N . GLN A 1 78 ? 13.535 6.017 -13.496 1.00 94.75 78 GLN A N 1
ATOM 628 C CA . GLN A 1 78 ? 14.470 7.124 -13.713 1.00 94.75 78 GLN A CA 1
ATOM 629 C C . GLN A 1 78 ? 15.924 6.667 -13.557 1.00 94.75 78 GLN A C 1
ATOM 631 O O . GLN A 1 78 ? 16.750 6.972 -14.404 1.00 94.75 78 GLN A O 1
ATOM 636 N N . HIS A 1 79 ? 16.235 5.874 -12.531 1.00 92.56 79 HIS A N 1
ATOM 637 C CA . HIS A 1 79 ? 17.582 5.334 -12.344 1.00 92.56 79 HIS A CA 1
ATOM 638 C C . HIS A 1 79 ? 17.982 4.321 -13.437 1.00 92.56 79 HIS A C 1
ATOM 640 O O . HIS A 1 79 ? 19.143 4.250 -13.827 1.00 92.56 79 HIS A O 1
ATOM 646 N N 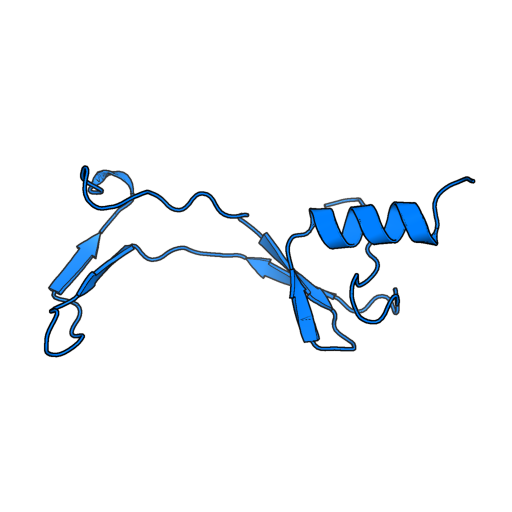. THR A 1 80 ? 17.038 3.512 -13.928 1.00 90.81 80 THR A N 1
ATOM 647 C CA . THR A 1 80 ? 17.324 2.435 -14.897 1.00 90.81 80 THR A CA 1
ATOM 648 C C . THR A 1 80 ? 17.357 2.933 -16.345 1.00 90.81 80 THR A C 1
ATOM 650 O O . THR A 1 80 ? 18.147 2.436 -17.144 1.00 90.81 80 THR A O 1
ATOM 653 N N . PHE A 1 81 ? 16.492 3.889 -16.693 1.00 87.69 81 PHE A N 1
ATOM 654 C CA . PHE A 1 81 ? 16.245 4.339 -18.069 1.00 87.69 81 PHE A CA 1
ATOM 655 C C . PHE A 1 81 ? 16.445 5.847 -18.278 1.00 87.69 81 PHE A C 1
ATOM 657 O O . PHE A 1 81 ? 16.275 6.326 -19.397 1.00 87.69 81 PHE A O 1
ATOM 664 N N . GLY A 1 82 ? 16.744 6.610 -17.225 1.00 81.81 82 GLY A N 1
ATOM 665 C CA . GLY A 1 82 ? 16.987 8.046 -17.327 1.00 81.81 82 GLY A CA 1
ATOM 666 C C . GLY A 1 82 ? 18.309 8.381 -18.027 1.00 81.81 82 GLY A C 1
ATOM 667 O O . GLY A 1 82 ? 19.168 7.509 -18.192 1.00 81.81 82 GLY A O 1
ATOM 668 N N . PRO A 1 83 ? 18.480 9.644 -18.456 1.00 73.00 83 PRO A N 1
ATOM 669 C CA . PRO A 1 83 ? 19.751 10.116 -18.990 1.00 73.00 83 PRO A CA 1
ATOM 670 C C . PRO A 1 83 ? 20.848 9.984 -17.923 1.00 73.00 83 PRO A C 1
ATOM 672 O O . PRO A 1 83 ? 20.602 10.250 -16.746 1.00 73.00 83 PRO A O 1
ATOM 675 N N . LYS A 1 84 ? 22.034 9.538 -18.350 1.00 56.94 84 LYS A N 1
ATOM 676 C CA . LYS A 1 84 ? 23.237 9.481 -17.509 1.00 56.94 84 LYS A CA 1
ATOM 677 C C . LYS A 1 84 ? 23.892 10.847 -17.393 1.00 56.94 84 LYS A C 1
ATOM 679 O O . LYS A 1 84 ? 23.903 11.562 -18.420 1.00 56.94 84 LYS A O 1
#

Radius of gyration: 17.81 Å; Cα contacts (8 Å, |Δi|>4): 111; chains: 1; bounding box: 41×24×43 Å

Secondary structure (DSSP, 8-state):
--S----TTT----S-EEEEE----EEEE-TTT--EEEEE-GGG--TTSPPP-S-SEEEEETTT--EEEHHHHHHHHHHHHS--

Foldseek 3Di:
DPAQFADPPPRDPPVDKDKDFDDDWDFDADPPPRDTPDTDDPVRDDPVGDDDPDDRIWMAGPPPGDIGRPVSRRVSCCVNPNDD

Mean predicted aligned error: 4.2 Å

pLDDT: mean 93.61, std 7.01, range [56.94, 98.12]

Sequence (84 aa):
MSSPYCCPVCRTNRMRFTIIRQQPQYVRLHPQTGETIEELTQTELDAFHQPYKGDDYLIQCGICGTIESEERFVKMAQHTFGPK

Solvent-accessible surface area (backbone atoms only — not comparable to full-atom values): 5413 Å² total; per-residue (Å²): 143,90,73,64,58,15,34,77,82,84,69,46,65,84,84,46,68,44,80,41,78,60,77,91,80,48,69,44,61,39,92,90,77,64,47,78,77,42,80,50,54,88,89,71,54,50,98,90,43,81,76,90,80,73,70,62,44,37,33,26,32,64,80,81,62,54,70,46,54,53,65,56,21,34,52,36,22,46,74,73,71,44,88,131

Organism: Brevibacillus laterosporus (NCBI:txid1465)

Nearest PDB structures (foldseek):
  1vgt-assembly1_B  TM=5.092E-01  e=8.109E+00  Escherichia coli
  4uj5-assembly1_C  TM=3.424E-01  e=3.549E+00  Homo sapiens